Protein AF-A0A5E4HT72-F1 (afdb_monomer)

Solvent-accessible surface area (backbone atoms only — not comparable to full-atom values): 5278 Å² total; per-residue (Å²): 136,84,79,79,78,74,86,46,66,42,65,38,90,85,79,62,47,77,33,74,49,61,95,59,84,7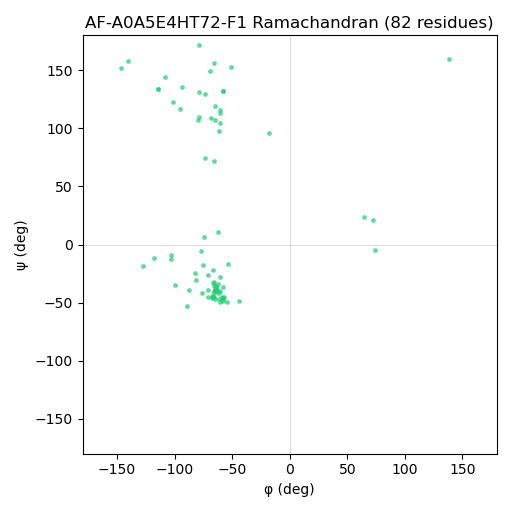4,69,90,58,92,77,62,50,74,69,54,48,54,52,58,45,54,44,37,39,71,75,69,72,39,52,58,66,55,47,44,50,34,39,76,72,64,76,47,82,55,73,66,54,53,54,54,42,50,48,51,56,48,47,53,62,75,78,103

Radius of gyration: 13.7 Å; Cα contacts (8 Å, |Δi|>4): 71; chains: 1; bounding box: 29×43×25 Å

Structure (mmCIF, N/CA/C/O backbone):
data_AF-A0A5E4HT72-F1
#
_entry.id   AF-A0A5E4HT72-F1
#
loop_
_atom_site.group_PDB
_atom_site.id
_atom_site.type_symbol
_atom_site.label_atom_id
_atom_site.label_alt_id
_atom_site.label_comp_id
_atom_site.label_asym_id
_atom_site.label_entity_id
_atom_site.label_seq_id
_atom_site.pdbx_PDB_ins_code
_atom_site.Cartn_x
_atom_site.Cartn_y
_atom_site.Cartn_z
_atom_site.occupancy
_atom_site.B_iso_or_equiv
_atom_site.auth_seq_id
_atom_site.auth_comp_id
_atom_site.auth_asym_id
_atom_site.auth_atom_id
_atom_site.pdbx_PDB_model_num
ATOM 1 N N . MET A 1 1 ? -3.316 -33.725 -4.396 1.00 36.59 1 MET A N 1
ATOM 2 C CA . MET A 1 1 ? -2.356 -33.212 -5.398 1.00 36.59 1 MET A CA 1
ATOM 3 C C . MET A 1 1 ? -1.779 -31.906 -4.874 1.00 36.59 1 MET A C 1
ATOM 5 O O . MET A 1 1 ? -2.515 -30.935 -4.777 1.00 36.59 1 MET A O 1
ATOM 9 N N . ALA A 1 2 ? -0.515 -31.889 -4.444 1.00 40.88 2 ALA A N 1
ATOM 10 C CA . ALA A 1 2 ? 0.157 -30.649 -4.057 1.00 40.88 2 ALA A CA 1
ATOM 11 C C . ALA A 1 2 ? 0.593 -29.930 -5.339 1.00 40.88 2 ALA A C 1
ATOM 13 O O . ALA A 1 2 ? 1.456 -30.430 -6.057 1.00 40.88 2 ALA A O 1
ATOM 14 N N . ALA A 1 3 ? -0.044 -28.805 -5.667 1.00 48.06 3 ALA A N 1
ATOM 15 C CA . ALA A 1 3 ? 0.374 -27.980 -6.793 1.00 48.06 3 ALA A CA 1
ATOM 16 C C . ALA A 1 3 ? 1.817 -27.509 -6.549 1.00 48.06 3 ALA A C 1
ATOM 18 O O . ALA A 1 3 ? 2.092 -26.801 -5.577 1.00 48.06 3 ALA A O 1
ATOM 19 N N . GLN A 1 4 ? 2.743 -27.937 -7.410 1.00 47.62 4 GLN A N 1
ATOM 20 C CA . GLN A 1 4 ? 4.111 -27.427 -7.462 1.00 47.62 4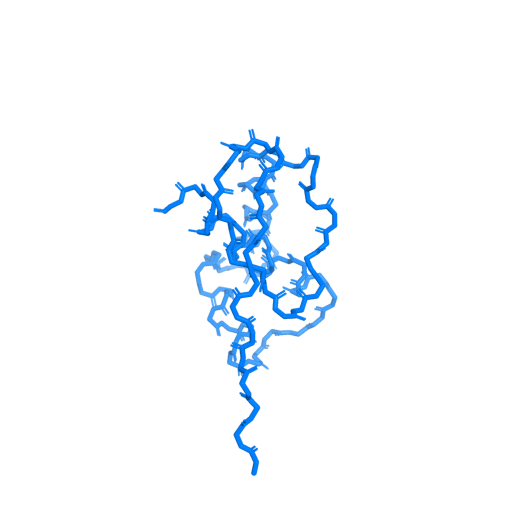 GLN A CA 1
ATOM 21 C C . GLN A 1 4 ? 4.023 -25.930 -7.789 1.00 47.62 4 GLN A C 1
ATOM 23 O O . GLN A 1 4 ? 3.838 -25.549 -8.944 1.00 47.62 4 GLN A O 1
ATOM 28 N N . LYS A 1 5 ? 4.093 -25.070 -6.765 1.00 47.28 5 LYS A N 1
ATOM 29 C CA . LYS A 1 5 ? 4.163 -23.616 -6.954 1.00 47.28 5 LYS A CA 1
ATOM 30 C C . LYS A 1 5 ? 5.428 -23.328 -7.749 1.00 47.28 5 LYS A C 1
ATOM 32 O O . LYS A 1 5 ? 6.539 -23.456 -7.234 1.00 47.28 5 LYS A O 1
ATOM 37 N N . SER A 1 6 ? 5.255 -23.018 -9.025 1.00 52.19 6 SER A N 1
ATOM 38 C CA . SER A 1 6 ? 6.363 -22.702 -9.912 1.00 52.19 6 SER A CA 1
ATOM 39 C C . SER A 1 6 ? 6.929 -21.367 -9.446 1.00 52.19 6 SER A C 1
ATOM 41 O O . SER A 1 6 ? 6.278 -20.338 -9.579 1.00 52.19 6 SER A O 1
ATOM 43 N N . ASN A 1 7 ? 8.123 -21.373 -8.848 1.00 53.34 7 ASN A N 1
ATOM 44 C CA . ASN A 1 7 ? 8.816 -20.140 -8.481 1.00 53.34 7 ASN A CA 1
ATOM 45 C C . ASN A 1 7 ? 9.357 -19.492 -9.766 1.00 53.34 7 ASN A C 1
ATOM 47 O O . ASN A 1 7 ? 10.543 -19.591 -10.076 1.00 53.34 7 ASN A O 1
ATOM 51 N N . ILE A 1 8 ? 8.471 -18.890 -10.556 1.00 61.44 8 ILE A N 1
ATOM 52 C CA . ILE A 1 8 ? 8.845 -18.110 -11.732 1.00 61.44 8 ILE A CA 1
ATOM 53 C C . ILE A 1 8 ? 9.431 -16.799 -11.210 1.00 61.44 8 ILE A C 1
ATOM 55 O O . ILE A 1 8 ? 8.836 -16.143 -10.363 1.00 61.44 8 ILE A O 1
ATOM 59 N N . PHE A 1 9 ? 10.608 -16.413 -11.689 1.00 59.84 9 PHE A N 1
ATOM 60 C CA . PHE A 1 9 ? 11.223 -15.125 -11.373 1.00 59.84 9 PHE A CA 1
ATOM 61 C C . PHE A 1 9 ? 11.292 -14.296 -12.654 1.00 59.84 9 PHE A C 1
ATOM 63 O O . PHE A 1 9 ? 11.703 -14.805 -13.697 1.00 59.84 9 PHE A O 1
ATOM 70 N N . LYS A 1 10 ? 10.906 -13.021 -12.585 1.00 62.00 10 LYS A N 1
ATOM 71 C CA . LYS A 1 10 ? 11.057 -12.052 -13.677 1.00 62.00 10 LYS A CA 1
ATOM 72 C C . LYS A 1 10 ? 12.157 -11.064 -13.309 1.00 62.00 10 LYS A C 1
ATOM 74 O O . LYS A 1 10 ? 12.318 -10.721 -12.143 1.00 62.00 10 LYS A O 1
ATOM 79 N N . LYS A 1 11 ? 12.938 -10.614 -14.289 1.00 58.81 11 LYS A N 1
ATOM 80 C CA . LYS A 1 11 ? 13.847 -9.485 -14.067 1.00 58.81 11 LYS A CA 1
ATOM 81 C C . LYS A 1 11 ? 13.045 -8.189 -14.130 1.00 58.81 11 LYS A C 1
ATOM 83 O O . LYS A 1 11 ? 12.290 -8.000 -15.082 1.00 58.81 11 LYS A O 1
ATOM 88 N N . SER A 1 12 ? 13.226 -7.324 -13.139 1.00 56.41 12 SER A N 1
ATOM 89 C CA . SER A 1 12 ? 12.789 -5.935 -13.204 1.00 56.41 12 SER A CA 1
ATOM 90 C C . SER A 1 12 ? 13.434 -5.260 -14.407 1.00 56.41 12 SER A C 1
ATOM 92 O O . SER A 1 12 ? 14.645 -5.368 -14.599 1.00 56.41 12 SER A O 1
ATOM 94 N N . ALA A 1 13 ? 12.642 -4.550 -15.205 1.00 56.62 13 ALA A N 1
ATOM 95 C CA . ALA A 1 13 ? 13.169 -3.700 -16.269 1.00 56.62 13 ALA A CA 1
ATOM 96 C C . ALA A 1 13 ? 13.775 -2.391 -15.725 1.00 56.62 13 ALA A C 1
ATOM 98 O O . ALA A 1 13 ? 14.538 -1.746 -16.434 1.00 56.62 13 ALA A O 1
ATOM 99 N N . ILE A 1 14 ? 13.444 -2.014 -14.482 1.00 60.38 14 ILE A N 1
ATOM 100 C CA . ILE A 1 14 ? 13.860 -0.755 -13.852 1.00 60.38 14 ILE A CA 1
ATOM 101 C C . ILE A 1 14 ? 15.197 -0.946 -13.135 1.00 60.38 14 ILE A C 1
ATOM 103 O O . ILE A 1 14 ? 16.153 -0.220 -13.387 1.00 60.38 14 ILE A O 1
ATOM 107 N N . THR A 1 15 ? 15.281 -1.949 -12.261 1.00 59.72 15 THR A N 1
ATOM 108 C CA . THR A 1 15 ? 16.469 -2.193 -11.424 1.00 59.72 15 THR A CA 1
ATOM 109 C C . THR A 1 15 ? 17.324 -3.357 -11.922 1.00 59.72 15 THR A C 1
ATOM 111 O O . THR A 1 15 ? 18.440 -3.559 -11.453 1.00 59.72 15 THR A O 1
ATOM 114 N N . GLY A 1 16 ? 16.819 -4.175 -12.852 1.00 63.84 16 GLY A N 1
ATOM 115 C CA . GLY A 1 16 ? 17.480 -5.412 -13.282 1.00 63.84 16 GLY A CA 1
ATOM 116 C C . GLY A 1 16 ? 17.402 -6.559 -12.263 1.00 63.84 16 GLY A C 1
ATOM 117 O O . GLY A 1 16 ? 17.839 -7.675 -12.570 1.00 63.84 16 GLY A O 1
ATOM 118 N N . HIS A 1 17 ? 16.838 -6.319 -11.072 1.00 62.31 17 HIS A N 1
ATOM 119 C CA . HIS A 1 17 ? 16.750 -7.297 -9.989 1.00 62.31 17 HIS A CA 1
ATOM 120 C C . HIS A 1 17 ? 15.783 -8.438 -10.320 1.00 62.31 17 HIS A C 1
ATOM 122 O O . HIS A 1 17 ? 14.806 -8.270 -11.051 1.00 62.31 17 HIS A O 1
ATOM 128 N N . ARG A 1 18 ? 16.056 -9.638 -9.793 1.00 59.56 18 ARG A N 1
ATOM 129 C CA . ARG A 1 18 ? 15.157 -10.792 -9.933 1.00 59.56 18 ARG A CA 1
ATOM 130 C C . ARG A 1 18 ? 14.016 -10.673 -8.929 1.00 59.56 18 ARG A C 1
ATOM 132 O O . ARG A 1 18 ? 14.209 -10.932 -7.750 1.00 59.56 18 ARG A O 1
ATOM 139 N N . ILE A 1 19 ? 12.827 -10.366 -9.424 1.00 61.53 19 ILE A N 1
ATOM 140 C CA . ILE A 1 19 ? 11.597 -10.323 -8.640 1.00 61.53 19 ILE A CA 1
ATOM 141 C C . ILE A 1 19 ? 10.907 -11.677 -8.760 1.00 61.53 19 ILE A C 1
ATOM 143 O O . ILE A 1 19 ? 10.798 -12.245 -9.854 1.00 61.53 19 ILE A O 1
ATOM 147 N N . LYS A 1 20 ? 10.420 -12.212 -7.642 1.00 59.75 20 LYS A N 1
ATOM 148 C CA . LYS A 1 20 ? 9.557 -13.391 -7.666 1.00 59.75 20 LYS A CA 1
ATOM 149 C C . LYS A 1 20 ? 8.259 -13.018 -8.379 1.00 59.75 20 LYS A C 1
ATOM 151 O O . LYS A 1 20 ? 7.558 -12.110 -7.948 1.00 59.75 20 LYS A O 1
ATOM 156 N N . ALA A 1 21 ? 7.951 -13.686 -9.487 1.00 54.75 21 ALA A N 1
ATOM 157 C CA . ALA A 1 21 ? 6.681 -13.488 -10.159 1.00 54.75 21 ALA A CA 1
ATOM 158 C C . ALA A 1 21 ? 5.590 -13.980 -9.208 1.00 54.75 21 ALA A C 1
ATOM 160 O O . ALA A 1 21 ? 5.470 -15.181 -8.961 1.00 54.75 21 ALA A O 1
ATOM 161 N N . ALA A 1 22 ? 4.841 -13.050 -8.620 1.00 55.38 22 ALA A N 1
ATOM 162 C CA . ALA A 1 22 ? 3.617 -13.410 -7.938 1.00 55.38 22 ALA A CA 1
ATOM 163 C C . ALA A 1 22 ? 2.712 -14.112 -8.963 1.00 55.38 22 ALA A C 1
ATOM 165 O O . ALA A 1 22 ? 2.541 -13.625 -10.081 1.00 55.38 22 ALA A O 1
ATOM 166 N N . ASP A 1 23 ? 2.146 -15.262 -8.584 1.00 48.41 23 ASP A N 1
ATOM 167 C CA . ASP A 1 23 ? 1.192 -16.054 -9.387 1.00 48.41 23 ASP A CA 1
ATOM 168 C C . ASP A 1 23 ? -0.012 -15.224 -9.866 1.00 48.41 23 ASP A C 1
ATOM 170 O O . ASP A 1 23 ? -0.747 -15.605 -10.774 1.00 48.41 23 ASP A O 1
ATOM 174 N N . LYS A 1 24 ? -0.227 -14.066 -9.245 1.00 47.91 24 LYS A N 1
ATOM 175 C CA . LYS A 1 24 ? -1.299 -13.149 -9.566 1.00 47.91 24 LYS A CA 1
ATOM 176 C C . LYS A 1 24 ? -0.741 -11.995 -10.393 1.00 47.91 24 LYS A C 1
ATOM 178 O O . LYS A 1 24 ? 0.202 -11.335 -9.966 1.00 47.91 24 LYS A O 1
ATOM 183 N N . CYS A 1 25 ? -1.315 -11.824 -11.587 1.00 43.91 25 CYS A N 1
ATOM 184 C CA . CYS A 1 25 ? -1.078 -10.758 -12.560 1.00 43.91 25 CYS A CA 1
ATOM 185 C C . CYS A 1 25 ? -0.392 -9.533 -11.956 1.00 43.91 25 CYS A C 1
ATOM 187 O O . CYS A 1 25 ? -1.076 -8.676 -11.413 1.00 43.91 25 CYS A O 1
ATOM 189 N N . ILE A 1 26 ? 0.935 -9.450 -12.082 1.00 53.91 26 ILE A N 1
ATOM 190 C CA . ILE A 1 26 ? 1.677 -8.217 -11.823 1.00 53.91 26 ILE A CA 1
ATOM 191 C C . ILE A 1 26 ? 1.119 -7.194 -12.819 1.00 53.91 26 ILE A C 1
ATOM 193 O O . ILE A 1 26 ? 1.288 -7.405 -14.029 1.00 53.91 26 ILE A O 1
ATOM 197 N N . PRO A 1 27 ? 0.415 -6.140 -12.365 1.00 53.41 27 PRO A N 1
ATOM 198 C CA . PRO A 1 27 ? 0.066 -5.028 -13.232 1.00 53.41 27 PRO A CA 1
ATOM 199 C C . PRO A 1 27 ? 1.328 -4.528 -13.941 1.00 53.41 27 PRO A C 1
ATOM 201 O O . PRO A 1 27 ? 2.426 -4.701 -13.413 1.00 53.41 27 PRO A O 1
ATOM 204 N N . PRO A 1 28 ? 1.215 -3.927 -15.130 1.00 53.34 28 PRO A N 1
ATOM 205 C CA . PRO A 1 28 ? 2.348 -3.373 -15.859 1.00 53.34 28 PRO A CA 1
ATOM 206 C C . PRO A 1 28 ? 2.971 -2.182 -15.100 1.00 53.34 28 PRO A C 1
ATOM 208 O O . PRO A 1 28 ? 2.860 -1.032 -15.501 1.00 53.34 28 PRO A O 1
ATOM 211 N N . PHE A 1 29 ? 3.660 -2.451 -13.989 1.00 57.31 29 PHE A N 1
ATOM 212 C CA . PHE A 1 29 ? 4.383 -1.484 -13.164 1.00 57.31 29 PHE A CA 1
ATOM 213 C C . PHE A 1 29 ? 5.690 -1.036 -13.816 1.00 57.31 29 PHE A C 1
ATOM 215 O O . PHE A 1 29 ? 6.447 -0.278 -13.225 1.00 57.31 29 PHE A O 1
ATOM 222 N N . HIS A 1 30 ? 5.938 -1.453 -15.060 1.00 54.12 30 HIS A N 1
ATOM 223 C CA . HIS A 1 30 ? 7.120 -1.150 -15.863 1.00 54.12 30 HIS A CA 1
ATOM 224 C C . HIS A 1 30 ? 7.320 0.352 -16.172 1.00 54.12 30 HIS A C 1
ATOM 226 O O . HIS A 1 30 ? 8.139 0.688 -17.020 1.00 54.12 30 HIS A O 1
ATOM 232 N N . ILE A 1 31 ? 6.571 1.250 -15.524 1.00 55.03 31 ILE A N 1
ATOM 233 C CA . ILE A 1 31 ? 6.643 2.712 -15.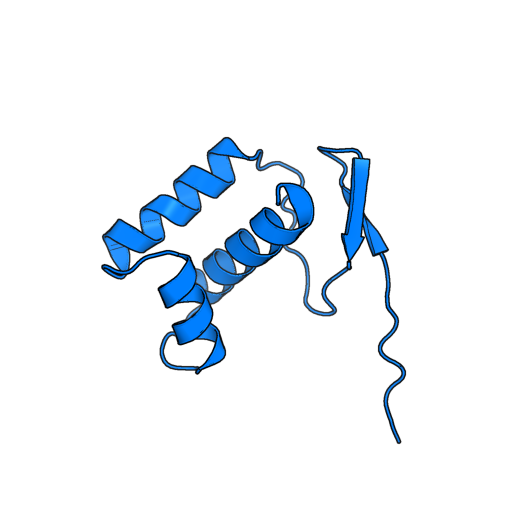674 1.00 55.03 31 ILE A CA 1
ATOM 234 C C . ILE A 1 31 ? 6.811 3.425 -14.318 1.00 55.03 31 ILE A C 1
ATOM 236 O O . ILE A 1 31 ? 7.235 4.575 -14.299 1.00 55.03 31 ILE A O 1
ATOM 240 N N . LEU A 1 32 ? 6.504 2.782 -13.185 1.00 64.38 32 LEU A N 1
ATOM 241 C CA . LEU A 1 32 ? 6.495 3.459 -11.884 1.00 64.38 32 LEU A CA 1
ATOM 242 C C . LEU A 1 32 ? 7.830 3.251 -11.172 1.00 64.38 32 LEU A C 1
ATOM 244 O O . LEU A 1 32 ? 8.198 2.124 -10.849 1.00 64.38 32 LEU A O 1
ATOM 248 N N . GLY A 1 33 ? 8.559 4.343 -10.936 1.00 71.88 33 GLY A N 1
ATOM 249 C CA . GLY A 1 33 ? 9.778 4.310 -10.137 1.00 71.88 33 GLY A CA 1
ATOM 250 C C . GLY A 1 33 ? 9.470 4.286 -8.640 1.00 71.88 33 GLY A C 1
ATOM 251 O O . GLY A 1 33 ? 8.337 4.523 -8.217 1.00 71.88 33 GLY A O 1
ATOM 252 N N . LYS A 1 34 ? 10.507 4.076 -7.817 1.00 78.31 34 LYS A N 1
ATOM 253 C CA . LYS A 1 34 ? 10.408 4.083 -6.345 1.00 78.31 34 LYS A CA 1
ATOM 254 C C . LYS A 1 34 ? 9.559 5.239 -5.800 1.00 78.31 34 LYS A C 1
ATOM 256 O O . LYS A 1 34 ? 8.644 5.010 -5.020 1.00 78.31 34 LYS A O 1
ATOM 261 N N . ARG A 1 35 ? 9.823 6.466 -6.266 1.00 81.12 35 ARG A N 1
ATOM 262 C CA . ARG A 1 35 ? 9.131 7.682 -5.803 1.00 81.12 35 ARG A CA 1
ATOM 263 C C . ARG A 1 35 ? 7.643 7.692 -6.136 1.00 81.12 35 ARG A C 1
ATOM 265 O O . ARG A 1 35 ? 6.852 8.216 -5.359 1.00 81.12 35 ARG A O 1
ATOM 272 N N . ASP A 1 36 ? 7.265 7.151 -7.290 1.00 81.69 36 ASP A N 1
ATOM 273 C CA . ASP A 1 36 ? 5.862 7.088 -7.690 1.00 81.69 36 ASP A CA 1
ATOM 274 C C . ASP A 1 36 ? 5.112 6.072 -6.828 1.00 81.69 36 ASP A C 1
ATOM 276 O O . ASP A 1 36 ? 4.003 6.345 -6.377 1.00 81.69 36 ASP A O 1
ATOM 280 N N . ILE A 1 37 ? 5.753 4.940 -6.524 1.00 81.00 37 ILE A N 1
ATOM 281 C CA . ILE A 1 37 ? 5.202 3.923 -5.625 1.00 81.00 37 ILE A CA 1
ATOM 282 C C . ILE A 1 37 ? 5.068 4.476 -4.202 1.00 81.00 37 ILE A C 1
ATOM 284 O O . ILE A 1 37 ? 4.000 4.364 -3.613 1.00 81.00 37 ILE A O 1
ATOM 288 N N . GLU A 1 38 ? 6.094 5.142 -3.665 1.00 83.38 38 GLU A N 1
ATOM 289 C CA . GLU A 1 38 ? 6.036 5.793 -2.344 1.00 83.38 38 GLU A CA 1
ATOM 290 C C . GLU A 1 38 ? 4.911 6.836 -2.263 1.00 83.38 38 GLU A C 1
ATOM 292 O O . GLU A 1 38 ? 4.240 6.960 -1.236 1.00 83.38 38 GLU A O 1
ATOM 297 N N . LYS A 1 39 ? 4.656 7.563 -3.357 1.00 85.69 39 LYS A N 1
ATOM 298 C CA . LYS A 1 39 ? 3.552 8.522 -3.445 1.00 85.69 39 LYS A CA 1
ATOM 299 C C . LYS A 1 39 ? 2.187 7.833 -3.422 1.00 85.69 39 LYS A C 1
ATOM 301 O O . LYS A 1 39 ? 1.306 8.291 -2.700 1.00 85.69 39 LYS A O 1
ATOM 306 N N . GLU A 1 40 ? 2.012 6.744 -4.172 1.00 82.88 40 GLU A N 1
ATOM 307 C CA . GLU A 1 40 ? 0.778 5.945 -4.136 1.00 82.88 40 GLU A CA 1
ATOM 308 C C . GLU A 1 40 ? 0.570 5.317 -2.745 1.00 82.88 40 GLU A C 1
ATOM 310 O O . GLU A 1 40 ? -0.540 5.350 -2.221 1.00 82.88 40 GLU A O 1
ATOM 315 N N . LEU A 1 41 ? 1.632 4.819 -2.100 1.00 82.06 41 LEU A N 1
ATOM 316 C CA . LEU A 1 41 ? 1.571 4.284 -0.734 1.00 82.06 41 LEU A CA 1
ATOM 317 C C . LEU A 1 41 ? 1.241 5.371 0.299 1.00 82.06 41 LEU A C 1
ATOM 319 O O . LEU A 1 41 ? 0.485 5.114 1.228 1.00 82.06 41 LEU A O 1
ATOM 323 N N . SER A 1 42 ? 1.721 6.602 0.114 1.00 84.12 42 SER A N 1
ATOM 324 C CA . SER A 1 42 ? 1.358 7.738 0.977 1.00 84.12 42 SER A CA 1
ATOM 325 C C . SER A 1 42 ? -0.122 8.130 0.856 1.00 84.12 42 SER A C 1
ATOM 327 O O . SER A 1 42 ? -0.672 8.763 1.757 1.00 84.12 42 SER A O 1
ATOM 329 N N . ASN A 1 43 ? -0.797 7.774 -0.244 1.00 81.94 43 ASN A N 1
ATOM 330 C CA . ASN A 1 43 ? -2.244 7.974 -0.352 1.00 81.94 43 ASN A CA 1
ATOM 331 C C . ASN A 1 43 ? -3.012 7.008 0.559 1.00 81.94 43 ASN A C 1
ATOM 333 O O . ASN A 1 43 ? -4.081 7.372 1.037 1.00 81.94 43 ASN A O 1
ATOM 337 N N . ILE A 1 44 ? -2.444 5.839 0.886 1.00 81.88 44 ILE A N 1
ATOM 338 C CA . ILE A 1 44 ? -3.047 4.889 1.833 1.00 81.88 44 ILE A CA 1
ATOM 339 C C . ILE A 1 44 ? -3.261 5.554 3.191 1.00 81.88 44 ILE A C 1
ATOM 341 O O . ILE A 1 44 ? -4.351 5.477 3.752 1.00 81.88 44 ILE A O 1
ATOM 345 N N . GLU A 1 45 ? -2.245 6.260 3.687 1.00 82.56 45 GLU A N 1
ATOM 346 C CA . GLU A 1 45 ? -2.321 6.953 4.975 1.00 82.56 45 GLU A CA 1
ATOM 347 C C . GLU A 1 45 ? -3.408 8.032 4.978 1.00 82.56 45 GLU A C 1
ATOM 349 O O . GLU A 1 45 ? -4.080 8.234 5.987 1.00 82.56 45 GLU A O 1
ATOM 354 N N . LYS A 1 46 ? -3.626 8.696 3.837 1.00 82.56 46 LYS A N 1
ATOM 355 C CA . LYS A 1 46 ? -4.657 9.730 3.690 1.00 82.56 46 LYS A CA 1
ATOM 356 C C . LYS A 1 46 ? -6.066 9.161 3.561 1.00 82.56 46 LYS A C 1
ATOM 358 O O . LYS A 1 46 ? -6.989 9.734 4.130 1.00 82.56 46 LYS A O 1
ATOM 363 N N . GLU A 1 47 ? -6.241 8.084 2.801 1.00 81.88 47 GLU A N 1
ATOM 364 C CA . GLU A 1 47 ? -7.566 7.536 2.484 1.00 81.88 47 GLU A CA 1
ATOM 365 C C . GLU A 1 47 ? -8.063 6.538 3.528 1.00 81.88 47 GLU A C 1
ATOM 367 O O . GLU A 1 47 ? -9.240 6.537 3.880 1.00 81.88 47 GLU A O 1
ATOM 372 N N . PHE A 1 48 ? -7.165 5.705 4.052 1.00 81.25 48 PHE A N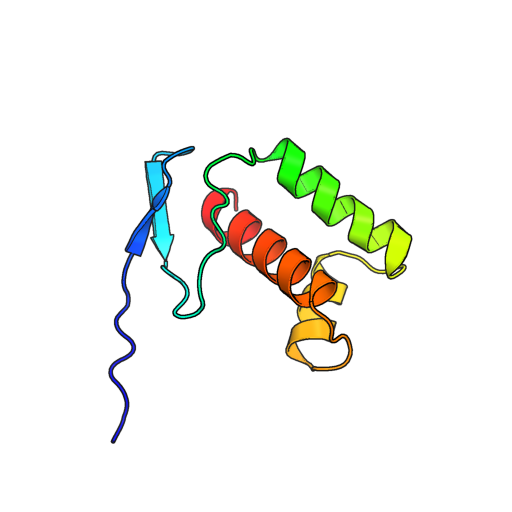 1
ATOM 373 C CA . PHE A 1 48 ? -7.498 4.641 4.996 1.00 81.25 48 PHE A CA 1
ATOM 374 C C . PHE A 1 48 ? -7.130 4.990 6.442 1.00 81.25 48 PHE A C 1
ATOM 376 O O . PHE A 1 48 ? -7.516 4.260 7.354 1.00 81.25 48 PHE A O 1
ATOM 383 N N . GLY A 1 49 ? -6.407 6.095 6.668 1.00 84.25 49 GLY A N 1
ATOM 384 C CA . GLY A 1 49 ? -6.036 6.555 8.011 1.00 84.25 49 GLY A CA 1
ATOM 385 C C . GLY A 1 49 ? -5.114 5.586 8.756 1.00 84.25 49 GLY A C 1
ATOM 386 O O . GLY A 1 49 ? -5.114 5.569 9.984 1.00 84.25 49 GLY A O 1
ATOM 387 N N . MET A 1 50 ? -4.376 4.750 8.025 1.00 86.75 50 MET A N 1
ATOM 388 C CA . MET A 1 50 ? -3.489 3.717 8.562 1.00 86.75 50 MET A CA 1
ATOM 389 C C . MET A 1 50 ? -2.206 3.629 7.742 1.00 86.75 50 MET A C 1
ATOM 391 O O . MET A 1 50 ? -2.185 4.015 6.572 1.00 86.75 50 MET A O 1
ATOM 395 N N . THR A 1 51 ? -1.147 3.089 8.339 1.00 87.62 51 THR A N 1
ATOM 396 C CA . THR A 1 51 ? 0.130 2.901 7.637 1.00 87.62 51 THR A CA 1
ATOM 397 C C . THR A 1 51 ? -0.000 1.881 6.501 1.00 87.62 51 THR A C 1
ATOM 399 O O . THR A 1 51 ? -0.858 0.994 6.530 1.00 87.62 51 THR A O 1
ATOM 402 N N . HIS A 1 52 ? 0.875 1.951 5.493 1.00 83.25 52 HIS A N 1
ATOM 403 C CA . HIS A 1 52 ? 0.863 0.991 4.380 1.00 83.25 52 HIS A CA 1
ATOM 404 C C . HIS A 1 52 ? 1.093 -0.468 4.838 1.00 83.25 52 HIS A C 1
ATOM 406 O O . HIS A 1 52 ? 0.582 -1.398 4.214 1.00 83.25 52 HIS A O 1
ATOM 412 N N . GLU A 1 53 ? 1.808 -0.688 5.949 1.00 85.38 53 GLU A N 1
ATOM 413 C CA . GLU A 1 53 ? 1.980 -2.020 6.550 1.00 85.38 53 GLU A CA 1
ATOM 414 C C . GLU A 1 53 ? 0.690 -2.537 7.198 1.00 85.38 53 GLU A C 1
ATOM 416 O O . GLU A 1 53 ? 0.299 -3.691 6.996 1.00 85.38 53 GLU A O 1
ATOM 421 N N . GLU A 1 54 ? 0.005 -1.683 7.962 1.00 87.62 54 GLU A N 1
ATOM 422 C CA . GLU A 1 54 ? -1.289 -2.010 8.564 1.00 87.62 54 GLU A CA 1
ATOM 423 C C . GLU A 1 54 ? -2.345 -2.269 7.499 1.00 87.62 54 GLU A C 1
ATOM 425 O O . GLU A 1 54 ? -3.120 -3.218 7.617 1.00 87.62 54 GLU A O 1
ATOM 430 N N . PHE A 1 55 ? -2.322 -1.480 6.429 1.00 88.56 55 PHE A N 1
ATOM 431 C CA . PHE A 1 55 ? -3.169 -1.669 5.268 1.00 88.56 55 PHE A CA 1
ATOM 432 C C . PHE A 1 55 ? -2.935 -3.026 4.600 1.00 88.56 55 PHE A C 1
ATOM 434 O O . PHE A 1 55 ? -3.890 -3.774 4.386 1.00 88.56 55 PHE A O 1
ATOM 441 N N . HIS A 1 56 ? -1.674 -3.383 4.330 1.00 85.75 56 HIS A N 1
ATOM 442 C CA . HIS A 1 56 ? -1.318 -4.688 3.768 1.00 85.75 56 HIS A CA 1
ATOM 443 C C . HIS A 1 56 ? -1.832 -5.826 4.657 1.00 85.75 56 HIS A C 1
ATOM 445 O O . HIS A 1 56 ? -2.469 -6.772 4.189 1.00 85.75 56 HIS A O 1
ATOM 451 N N . LYS A 1 57 ? -1.637 -5.713 5.976 1.00 87.94 57 LYS A N 1
ATOM 452 C CA . LYS A 1 57 ? -2.160 -6.692 6.932 1.00 87.94 57 LYS A CA 1
ATOM 453 C C . LYS A 1 57 ? -3.690 -6.766 6.894 1.00 87.94 57 LYS A C 1
ATOM 455 O O . LYS A 1 57 ? -4.237 -7.863 6.807 1.00 87.94 57 LYS A O 1
ATOM 460 N N . ALA A 1 58 ? -4.379 -5.628 6.908 1.00 85.94 58 ALA A N 1
ATOM 461 C CA . ALA A 1 58 ? -5.836 -5.555 6.884 1.00 85.94 58 ALA A CA 1
ATOM 462 C C . ALA A 1 58 ? -6.430 -6.108 5.577 1.00 85.94 58 ALA A C 1
ATOM 464 O O . ALA A 1 58 ? -7.462 -6.779 5.611 1.00 85.94 58 ALA A O 1
ATOM 465 N N . TYR A 1 59 ? -5.768 -5.897 4.436 1.00 86.00 59 TYR A N 1
ATOM 466 C CA . TYR A 1 59 ? -6.146 -6.498 3.157 1.00 86.00 59 TYR A CA 1
ATOM 467 C C . TYR A 1 59 ? -5.972 -8.024 3.174 1.00 86.00 59 TYR A C 1
ATOM 469 O O . TYR A 1 59 ? -6.886 -8.761 2.801 1.00 86.00 59 TYR A O 1
ATOM 477 N N . ARG A 1 60 ? -4.842 -8.529 3.691 1.00 83.00 60 ARG A N 1
ATOM 478 C CA . ARG A 1 60 ? -4.579 -9.978 3.821 1.00 83.00 60 ARG A CA 1
ATOM 479 C C . ARG A 1 60 ? -5.520 -10.674 4.803 1.00 83.00 60 ARG A C 1
ATOM 481 O O . ARG A 1 60 ? -5.857 -11.836 4.594 1.00 83.00 60 ARG A O 1
ATOM 488 N N . GLU A 1 61 ? -5.956 -9.968 5.842 1.00 88.62 61 GLU A N 1
ATOM 489 C CA . GLU A 1 61 ? -6.989 -10.412 6.786 1.00 88.62 61 GLU A CA 1
ATOM 490 C C . GLU A 1 61 ? -8.414 -10.288 6.216 1.00 88.62 61 GLU A C 1
ATOM 492 O O . GLU A 1 61 ? -9.369 -10.717 6.860 1.00 88.62 61 GLU A O 1
ATOM 497 N N . GLY A 1 62 ? -8.577 -9.710 5.020 1.00 84.81 62 GLY A N 1
ATOM 498 C CA . GLY A 1 62 ? -9.874 -9.532 4.373 1.00 84.81 62 GLY A CA 1
ATOM 499 C C . GLY A 1 62 ? -10.750 -8.459 5.018 1.00 84.81 62 GLY A C 1
ATOM 500 O O . GLY A 1 62 ? -11.956 -8.482 4.822 1.00 84.81 62 GLY A O 1
ATOM 501 N N . LYS A 1 63 ? -10.177 -7.519 5.780 1.00 86.12 63 LYS A N 1
ATOM 502 C CA . LYS A 1 63 ? -10.890 -6.374 6.383 1.00 86.12 63 LYS A CA 1
ATOM 503 C C . LYS A 1 63 ? -11.084 -5.222 5.403 1.00 86.12 63 LYS A C 1
ATOM 505 O O . LYS A 1 63 ? -12.070 -4.504 5.499 1.00 86.12 63 LYS A O 1
ATOM 510 N N . ILE A 1 64 ? -10.155 -5.070 4.461 1.00 82.81 64 ILE A N 1
ATOM 511 C CA . ILE A 1 64 ? -10.224 -4.091 3.373 1.00 82.81 64 ILE A CA 1
ATOM 512 C C . ILE A 1 64 ? -10.331 -4.855 2.062 1.00 82.81 64 ILE A C 1
ATOM 514 O O . ILE A 1 64 ? -9.641 -5.850 1.850 1.00 82.81 64 ILE A O 1
ATOM 518 N N . HIS A 1 65 ? -11.251 -4.436 1.206 1.00 78.44 65 HIS A N 1
ATOM 519 C CA . HIS A 1 65 ? -11.534 -5.088 -0.064 1.00 78.44 65 HIS A CA 1
ATOM 520 C C . HIS A 1 65 ? -11.941 -4.021 -1.077 1.00 78.44 65 HIS A C 1
ATOM 522 O O . HIS A 1 65 ? -12.452 -2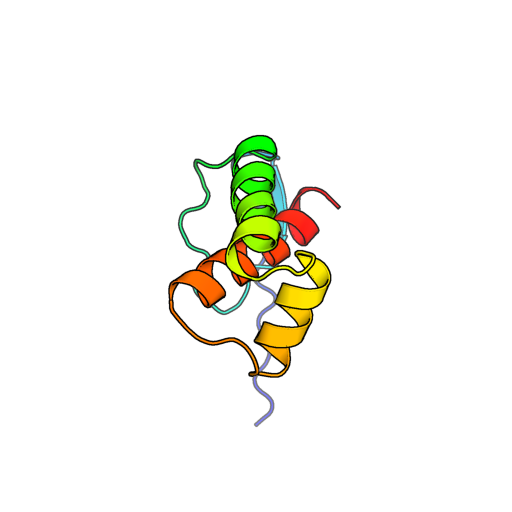.965 -0.716 1.00 78.44 65 HIS A O 1
ATOM 528 N N . GLY A 1 66 ? -11.686 -4.292 -2.353 1.00 78.19 66 GLY A N 1
ATOM 529 C CA . GLY A 1 66 ? -11.920 -3.341 -3.435 1.00 78.19 66 GLY A CA 1
ATOM 530 C C . GLY A 1 66 ? -10.782 -3.348 -4.446 1.00 78.19 66 GLY A C 1
ATOM 531 O O . GLY A 1 66 ? -9.674 -3.804 -4.160 1.00 78.19 66 GLY A O 1
ATOM 532 N N . HIS A 1 67 ? -11.067 -2.854 -5.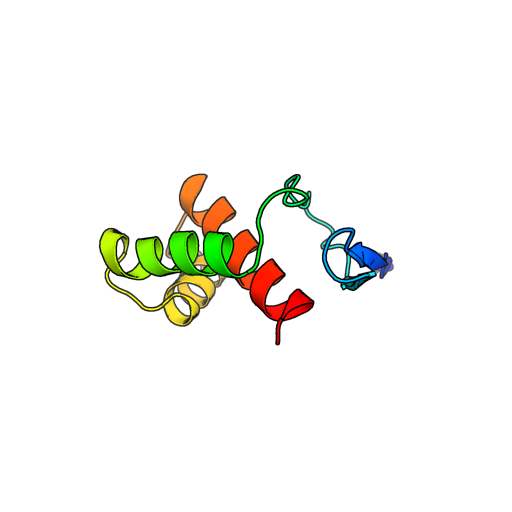648 1.00 77.19 67 HIS A N 1
ATOM 533 C CA . HIS A 1 67 ? -10.092 -2.811 -6.737 1.00 77.19 67 HIS A CA 1
ATOM 534 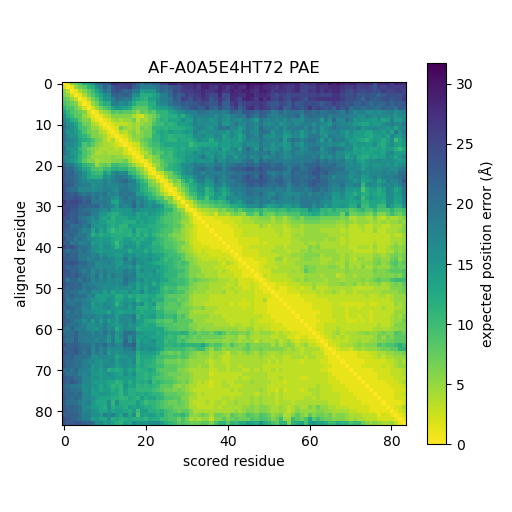C C . HIS A 1 67 ? -8.913 -1.876 -6.418 1.00 77.19 67 HIS A C 1
ATOM 536 O O . HIS A 1 67 ? -7.763 -2.220 -6.681 1.00 77.19 67 HIS A O 1
ATOM 542 N N . GLU A 1 68 ? -9.180 -0.733 -5.781 1.00 77.62 68 GLU A N 1
ATOM 543 C CA . GLU A 1 68 ? -8.131 0.183 -5.313 1.00 77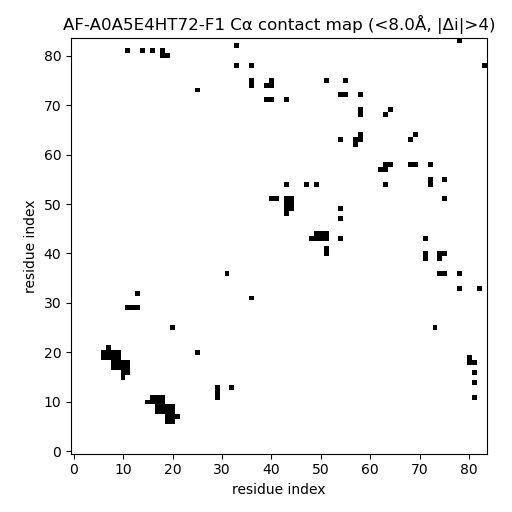.62 68 GLU A CA 1
ATOM 544 C C . GLU A 1 68 ? -7.280 -0.449 -4.218 1.00 77.62 68 GLU A C 1
ATOM 546 O O . GLU A 1 68 ? -6.054 -0.384 -4.278 1.00 77.62 68 GLU A O 1
ATOM 551 N N . ALA A 1 69 ? -7.912 -1.163 -3.285 1.00 80.25 69 ALA A N 1
ATOM 552 C CA . ALA A 1 69 ? -7.181 -1.829 -2.223 1.00 80.25 69 ALA A CA 1
ATOM 553 C C . ALA A 1 69 ? -6.267 -2.944 -2.739 1.00 80.25 69 ALA A C 1
ATOM 555 O O . ALA A 1 69 ? -5.129 -3.067 -2.297 1.00 80.25 69 ALA A O 1
ATOM 556 N N . MET A 1 70 ? -6.736 -3.698 -3.736 1.00 81.69 70 MET A N 1
ATOM 557 C CA . MET A 1 70 ? -5.908 -4.664 -4.448 1.00 81.69 70 MET A CA 1
ATOM 558 C C . MET A 1 70 ? -4.694 -3.977 -5.086 1.00 81.69 70 MET A C 1
ATOM 560 O O . MET A 1 70 ? -3.574 -4.438 -4.908 1.00 81.69 70 MET A O 1
ATOM 564 N N . LYS A 1 71 ? -4.891 -2.866 -5.806 1.00 82.50 71 LYS A N 1
ATOM 565 C CA . LYS A 1 71 ? -3.801 -2.125 -6.464 1.00 82.50 71 LYS A CA 1
ATOM 566 C C . LYS A 1 71 ? -2.736 -1.656 -5.461 1.00 82.50 71 LYS A C 1
ATOM 568 O O . LYS A 1 71 ? -1.547 -1.832 -5.716 1.00 82.50 71 LYS A O 1
ATOM 573 N N . LEU A 1 72 ? -3.168 -1.097 -4.331 1.00 81.88 72 LEU A N 1
ATOM 574 C CA . LEU A 1 72 ? -2.301 -0.605 -3.256 1.00 81.88 72 LEU A CA 1
ATOM 575 C C . LEU A 1 72 ? -1.522 -1.738 -2.569 1.00 81.88 72 LEU A C 1
ATOM 577 O O . LEU A 1 72 ? -0.324 -1.596 -2.327 1.00 81.88 72 LEU A O 1
ATOM 581 N N . ASP A 1 73 ? -2.166 -2.885 -2.343 1.00 83.12 73 ASP A N 1
ATOM 582 C CA . ASP A 1 73 ? -1.515 -4.095 -1.826 1.00 83.12 73 ASP A CA 1
ATOM 583 C C . ASP A 1 73 ? -0.381 -4.567 -2.749 1.00 83.12 73 ASP A C 1
ATOM 585 O O . ASP A 1 73 ? 0.742 -4.806 -2.300 1.00 83.12 73 ASP A O 1
ATOM 589 N N . TYR A 1 74 ? -0.634 -4.601 -4.063 1.00 80.06 74 TYR A N 1
ATOM 590 C CA . TYR A 1 74 ? 0.397 -4.952 -5.040 1.00 80.06 74 TYR A CA 1
ATOM 591 C C . TYR A 1 74 ? 1.553 -3.956 -5.075 1.00 80.06 74 TYR A C 1
ATOM 593 O O . TYR A 1 74 ? 2.696 -4.375 -5.255 1.00 80.06 74 TYR A O 1
ATOM 601 N N . TYR A 1 75 ? 1.284 -2.654 -4.937 1.00 80.75 75 TYR A N 1
ATOM 602 C CA . TYR A 1 75 ? 2.350 -1.656 -4.879 1.00 80.75 75 TYR A CA 1
ATOM 603 C C . TYR A 1 75 ? 3.266 -1.879 -3.684 1.00 80.75 75 TYR A C 1
ATOM 605 O O . TYR A 1 75 ? 4.484 -1.798 -3.837 1.00 80.75 75 TYR A O 1
ATOM 613 N N . TYR A 1 76 ? 2.698 -2.211 -2.526 1.00 81.94 76 TYR A N 1
ATOM 614 C CA . TYR A 1 76 ? 3.481 -2.515 -1.336 1.00 81.94 76 TYR A CA 1
ATOM 615 C C . TYR A 1 76 ? 4.291 -3.812 -1.504 1.00 81.94 76 TYR A C 1
ATOM 617 O O . TYR A 1 76 ? 5.494 -3.816 -1.240 1.00 81.94 76 TYR A O 1
ATOM 625 N N . GLU A 1 77 ? 3.690 -4.893 -2.024 1.00 79.38 77 GLU A N 1
ATOM 626 C CA . GLU A 1 77 ? 4.426 -6.138 -2.306 1.00 79.38 77 GLU A CA 1
ATOM 627 C C . GLU A 1 77 ? 5.554 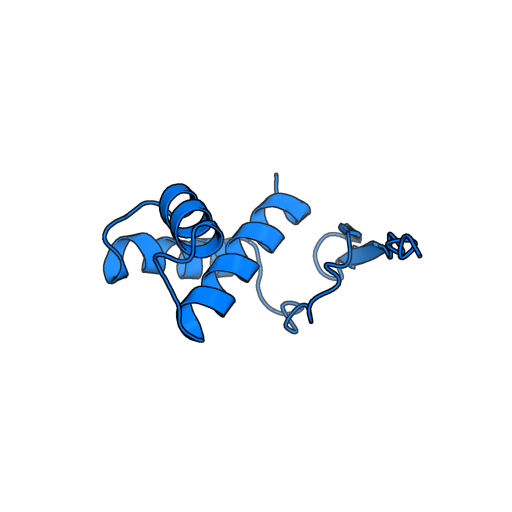-5.925 -3.326 1.00 79.38 77 GLU A C 1
ATOM 629 O O . GLU A 1 77 ? 6.640 -6.489 -3.182 1.00 79.38 77 GLU A O 1
ATOM 634 N N . PHE A 1 78 ? 5.321 -5.120 -4.363 1.00 77.25 78 PHE A N 1
ATOM 635 C CA . PHE A 1 78 ? 6.348 -4.798 -5.348 1.00 77.25 78 PHE A CA 1
ATOM 636 C C . PHE A 1 78 ? 7.465 -3.953 -4.732 1.00 77.25 78 PHE A C 1
ATOM 638 O O . PHE A 1 78 ? 8.634 -4.293 -4.902 1.00 77.25 78 PHE A O 1
ATOM 645 N N . TYR A 1 79 ? 7.114 -2.911 -3.970 1.00 77.69 79 TYR A N 1
ATOM 646 C CA . TYR A 1 79 ? 8.078 -2.059 -3.277 1.00 77.69 79 TYR A CA 1
ATOM 647 C C . TYR A 1 79 ? 9.015 -2.888 -2.396 1.00 77.69 79 TYR A C 1
ATOM 649 O O . TYR A 1 79 ? 10.233 -2.788 -2.522 1.00 77.69 79 TYR A O 1
ATOM 657 N N . LYS A 1 80 ? 8.436 -3.777 -1.581 1.00 79.44 80 LYS A N 1
ATOM 658 C CA . LYS A 1 80 ? 9.178 -4.646 -0.668 1.00 79.44 80 LYS A CA 1
ATOM 659 C C . LYS A 1 80 ? 10.048 -5.681 -1.378 1.00 79.44 80 LYS A C 1
ATOM 661 O O . LYS A 1 80 ? 11.084 -6.051 -0.860 1.00 79.44 80 LYS A O 1
ATOM 666 N N . ASN A 1 81 ? 9.636 -6.185 -2.541 1.00 75.44 81 ASN A N 1
ATOM 667 C CA . ASN A 1 81 ? 10.450 -7.149 -3.290 1.00 75.44 81 ASN A CA 1
ATOM 668 C C . ASN A 1 81 ? 11.548 -6.488 -4.142 1.00 75.44 81 ASN A C 1
ATOM 670 O O . ASN A 1 81 ? 12.503 -7.168 -4.518 1.00 75.44 81 ASN A O 1
ATOM 674 N N . GLU A 1 82 ? 11.383 -5.223 -4.541 1.00 70.88 82 GLU A N 1
ATOM 675 C CA . GLU A 1 82 ? 12.305 -4.539 -5.457 1.00 70.88 82 GLU A CA 1
ATOM 676 C C . GLU A 1 82 ? 13.303 -3.608 -4.747 1.00 70.88 82 GLU A C 1
ATOM 678 O O . GLU A 1 82 ? 14.445 -3.505 -5.206 1.00 70.88 82 GLU A O 1
ATOM 683 N N . TYR A 1 83 ? 12.902 -2.951 -3.651 1.00 69.06 83 TYR A N 1
ATOM 684 C CA . TYR A 1 83 ? 13.684 -1.895 -2.990 1.00 69.06 83 TYR A CA 1
ATOM 685 C C . TYR A 1 83 ? 14.116 -2.203 -1.549 1.00 69.06 83 TYR A C 1
ATOM 687 O O . TYR A 1 83 ? 14.934 -1.447 -1.020 1.00 69.06 83 TYR A O 1
ATOM 695 N N . GLU A 1 84 ? 13.582 -3.258 -0.932 1.00 66.75 84 GLU A N 1
ATOM 696 C CA . GLU A 1 84 ? 13.869 -3.695 0.445 1.00 66.75 84 GLU A CA 1
ATOM 697 C C . GLU A 1 84 ? 14.513 -5.091 0.442 1.00 66.75 84 GLU A C 1
ATOM 699 O O . GLU A 1 84 ? 15.465 -5.297 1.227 1.00 66.75 84 GLU A O 1
#

Mean predicted aligned error: 10.9 Å

Foldseek 3Di:
DPPPPPQDWDQQPVQRDTFRPDPDDLPPCNPPDLVNLVVLQVVCCVPVVDHLVVLLVCVVVVVDDDPSSVVSNSSVSCSVRPPD

pLDDT: mean 71.29, std 14.14, range [36.59, 88.62]

Secondary structure (DSSP, 8-state):
--------EEE-TTT--EEE--SS-----TT--HHHHHHHHHHHHHHHSS-HHHHHHHHHTTSS-SHHHHHHHHHHHHHHHHT-

Sequence (84 aa):
MAAQKSNIFKKSAITGHRIKAADKCIPPFHILGKRDIEKELSNIEKEFGMTHEEFHKAYREGKIHGHEAMKLDYYYEFYKNEYE